Protein AF-A0A7Y0SG41-F1 (afdb_monomer)

Secondary structure (DSSP, 8-state):
--EEETTEEEEE-TTSEEEEEETTT--EEEEEE----SS-----PPPEEETTEEEEE-TTSEEEEEETTTTEEEEEEE--------

Organism: Vibrio parahaemolyticus (NCBI:txid670)

Nearest PDB structures (foldseek):
  5ayw-assembly1_B  TM=9.148E-01  e=3.024E-08  Escherichia coli K-12
  3q7o-assembly1_A  TM=9.049E-01  e=4.983E-08  Escherichia coli
  9cnz-assembly1_B  TM=9.555E-01  e=2.942E-07  Escherichia coli
  3q7n-assembly1_A  TM=9.135E-01  e=1.598E-07  Escherichia coli
  8orr-assembly1_AAA  TM=8.985E-01  e=1.512E-07  Klebsiella pneumoniae

Radius of gyration: 12.91 Å; Cα contacts (8 Å, |Δi|>4): 188; chains: 1; bounding box: 32×23×34 Å

Sequence (86 aa):
KPVADSGLIIINTSRGMLIALNESTGEQRWALSTEVPNLTLRGDSTPTAIGGGVFWGTANGRLAAAIVERGQLIWQQPVGTPKGAT

InterPro domains:
  IPR002372 Pyrrolo-quinoline quinone repeat domain [PF13360] (2-86)
  IPR011047 Quinoprotein alcohol dehydrogenase-like superfamily [SSF50998] (2-86)
  IPR015943 WD40/YVTN repeat-like-containing domain superfamily [G3DSA:2.130.10.10] (1-86)

pLDDT: mean 84.16, std 12.75, range [51.66, 95.5]

Foldseek 3Di:
DWDDDPQWIWAQDLQQKIWIARNPPRHTPDIDHDDDDPDFDSDRWYWDDDPQKIWTAGRQQKIWIAGNNRRHTPDIGHPDHDDDDD

Mean predicted aligned error: 5.94 Å

Structure (mmCIF, N/CA/C/O backbone):
data_AF-A0A7Y0SG41-F1
#
_entry.id   AF-A0A7Y0SG41-F1
#
loop_
_atom_site.group_PDB
_atom_site.id
_atom_site.type_symbol
_atom_site.label_atom_id
_atom_site.label_alt_id
_atom_site.label_comp_id
_atom_site.label_asym_id
_atom_site.label_entity_id
_atom_site.label_seq_id
_atom_site.pdbx_PDB_ins_code
_atom_site.Cartn_x
_atom_site.Cartn_y
_atom_site.Cartn_z
_atom_site.occupancy
_atom_site.B_iso_or_equiv
_atom_site.auth_seq_id
_atom_site.auth_comp_id
_atom_site.auth_asym_id
_atom_site.auth_atom_id
_atom_site.pdbx_PDB_model_num
ATOM 1 N N . LYS A 1 1 ? -1.958 10.555 -2.605 1.00 82.62 1 LYS A N 1
ATOM 2 C CA . LYS A 1 1 ? -3.272 10.668 -1.912 1.00 82.62 1 LYS A CA 1
ATOM 3 C C . LYS A 1 1 ? -3.454 9.442 -1.016 1.00 82.62 1 LYS A C 1
ATOM 5 O 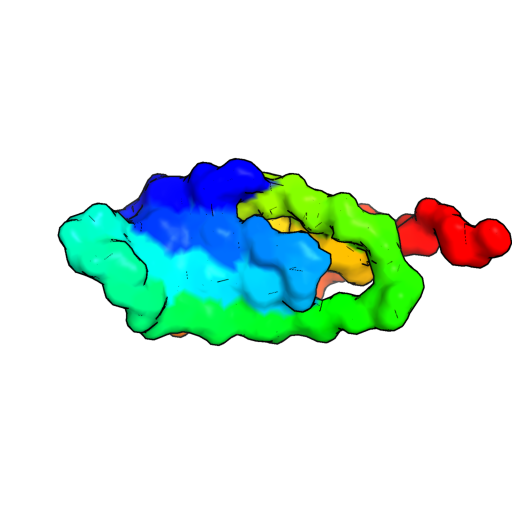O . LYS A 1 1 ? -2.933 8.408 -1.411 1.00 82.62 1 LYS A O 1
ATOM 10 N N . PRO A 1 2 ? -4.098 9.535 0.160 1.00 89.38 2 PRO A N 1
ATOM 11 C CA . PRO A 1 2 ? -4.384 8.360 0.984 1.00 89.38 2 PRO A CA 1
ATOM 12 C C . PRO A 1 2 ? -5.512 7.511 0.377 1.00 89.38 2 PRO A C 1
ATOM 14 O O . PRO A 1 2 ? -6.320 8.033 -0.393 1.00 89.38 2 PRO A O 1
ATOM 17 N N . VAL A 1 3 ? -5.569 6.230 0.740 1.00 91.94 3 VAL A N 1
ATOM 18 C CA . VAL A 1 3 ? -6.682 5.318 0.423 1.00 91.94 3 VAL A CA 1
ATOM 19 C C . VAL A 1 3 ? -7.214 4.704 1.714 1.00 91.94 3 VAL A C 1
ATOM 21 O O . VAL A 1 3 ? -6.425 4.383 2.597 1.00 91.94 3 VAL A O 1
ATOM 24 N N . AL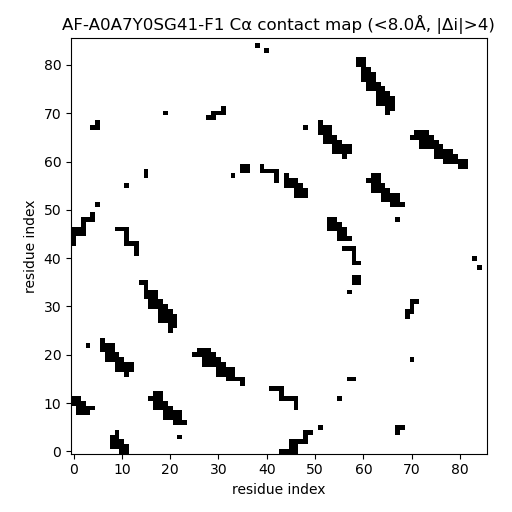A A 1 4 ? -8.534 4.582 1.841 1.00 92.12 4 ALA A N 1
ATOM 25 C CA . ALA A 1 4 ? -9.182 3.968 2.995 1.00 92.12 4 ALA A CA 1
ATOM 26 C C . ALA A 1 4 ? -9.788 2.622 2.584 1.00 92.12 4 ALA A C 1
ATOM 28 O O . ALA A 1 4 ? -10.516 2.567 1.593 1.00 92.12 4 ALA A O 1
ATOM 29 N N . ASP A 1 5 ? -9.460 1.555 3.312 1.00 90.19 5 ASP A N 1
ATOM 30 C CA . ASP A 1 5 ? -10.012 0.211 3.111 1.00 90.19 5 ASP A CA 1
ATOM 31 C C . ASP A 1 5 ? -9.883 -0.626 4.392 1.00 90.19 5 ASP A C 1
ATOM 33 O O . ASP A 1 5 ? -8.939 -0.443 5.159 1.00 90.19 5 ASP A O 1
ATOM 37 N N . SER A 1 6 ? -10.818 -1.547 4.635 1.00 86.50 6 SER A N 1
ATOM 38 C CA . SER A 1 6 ? -10.800 -2.473 5.786 1.00 86.50 6 SER A CA 1
ATOM 39 C C . SER A 1 6 ? -10.538 -1.819 7.161 1.00 86.50 6 SER A C 1
ATOM 41 O O . SER A 1 6 ? -9.875 -2.404 8.019 1.00 86.50 6 SER A O 1
ATOM 43 N N . GLY A 1 7 ? -11.034 -0.595 7.391 1.00 91.19 7 GLY A N 1
ATOM 44 C CA . GLY A 1 7 ? -10.808 0.154 8.638 1.00 91.19 7 GLY A CA 1
ATOM 45 C C . GLY A 1 7 ? -9.388 0.717 8.791 1.00 91.19 7 GLY A C 1
ATOM 46 O O . GLY A 1 7 ? -8.956 1.045 9.903 1.00 91.19 7 GLY A O 1
ATOM 47 N N . LEU A 1 8 ? -8.635 0.788 7.691 1.00 94.12 8 LEU A N 1
ATOM 48 C CA . LEU A 1 8 ? -7.274 1.301 7.622 1.00 94.12 8 LEU A CA 1
ATOM 49 C C . LEU A 1 8 ? -7.183 2.469 6.640 1.00 94.12 8 LEU A C 1
ATOM 51 O O . LEU A 1 8 ? -7.737 2.430 5.545 1.00 94.12 8 LEU A O 1
ATOM 55 N N . ILE A 1 9 ? -6.399 3.479 7.007 1.00 94.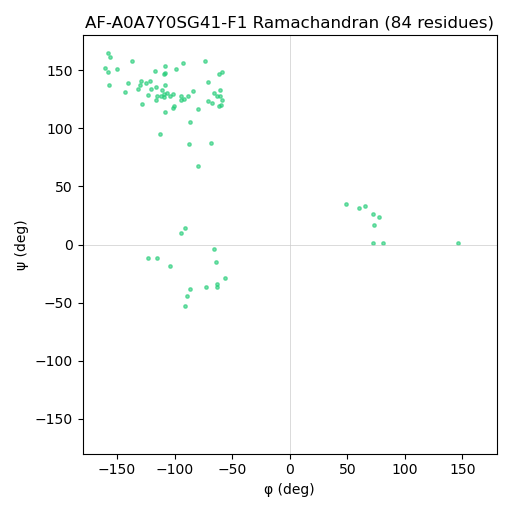25 9 ILE A N 1
ATOM 56 C CA . ILE A 1 9 ? -5.972 4.561 6.121 1.00 94.25 9 ILE A CA 1
ATOM 57 C C . ILE A 1 9 ? -4.540 4.279 5.688 1.00 94.25 9 ILE A C 1
ATOM 59 O O . ILE A 1 9 ? -3.622 4.252 6.507 1.00 94.25 9 ILE A O 1
ATOM 63 N N . ILE A 1 10 ? -4.340 4.096 4.389 1.00 93.88 10 ILE A N 1
ATOM 64 C CA . ILE A 1 10 ? -3.056 3.740 3.800 1.00 93.88 10 ILE A CA 1
ATOM 65 C C . ILE A 1 10 ? -2.464 4.944 3.079 1.00 93.88 10 ILE A C 1
ATOM 67 O O . ILE A 1 10 ? -3.113 5.610 2.266 1.00 93.88 10 ILE A O 1
ATOM 71 N N . ILE A 1 11 ? -1.201 5.217 3.376 1.00 91.81 11 ILE A N 1
ATOM 72 C CA . ILE A 1 11 ? -0.477 6.407 2.953 1.00 91.81 11 ILE A CA 1
ATOM 73 C C . ILE A 1 11 ? 0.829 5.965 2.304 1.00 91.81 11 ILE A C 1
ATOM 75 O O . ILE A 1 11 ? 1.664 5.330 2.942 1.00 91.81 11 ILE A O 1
ATOM 79 N N . ASN A 1 12 ? 1.021 6.335 1.038 1.00 89.56 12 ASN A N 1
ATOM 80 C CA . ASN A 1 12 ? 2.317 6.228 0.377 1.00 89.56 12 ASN A CA 1
ATOM 81 C C . ASN A 1 12 ? 3.085 7.543 0.555 1.00 89.56 12 ASN A C 1
ATOM 83 O O . ASN A 1 12 ? 2.570 8.614 0.225 1.00 89.56 12 ASN A O 1
ATOM 87 N N . THR A 1 13 ? 4.297 7.463 1.093 1.00 85.00 13 THR A N 1
ATOM 88 C CA . THR A 1 13 ? 5.167 8.617 1.335 1.00 85.00 13 THR A CA 1
ATOM 89 C C . THR A 1 13 ? 6.212 8.758 0.230 1.00 85.00 13 THR A C 1
ATOM 91 O O . THR A 1 13 ? 6.712 7.774 -0.314 1.00 85.00 13 THR A O 1
ATOM 94 N N . SER A 1 14 ? 6.654 9.989 -0.028 1.00 77.88 14 SER A N 1
ATOM 95 C CA . SER A 1 14 ? 7.704 10.284 -1.019 1.00 77.88 14 SER A CA 1
ATOM 96 C C . SER A 1 14 ? 9.091 9.719 -0.669 1.00 77.88 14 SER A C 1
ATOM 98 O O . SER A 1 14 ? 10.028 9.844 -1.457 1.00 77.88 14 SER A O 1
ATOM 100 N N . ARG A 1 15 ? 9.243 9.100 0.511 1.00 75.06 15 ARG A N 1
ATOM 101 C CA . ARG A 1 15 ? 10.439 8.353 0.936 1.00 75.06 15 ARG A CA 1
ATOM 102 C C . ARG A 1 15 ? 10.331 6.847 0.662 1.00 75.06 15 ARG A C 1
ATOM 104 O O . ARG A 1 15 ? 11.172 6.098 1.140 1.00 75.06 15 ARG A O 1
ATOM 111 N N . GLY A 1 16 ? 9.311 6.408 -0.081 1.00 79.44 16 GLY A N 1
ATOM 112 C CA . GLY A 1 16 ? 9.093 4.996 -0.410 1.00 79.44 16 GLY A CA 1
ATOM 113 C C . GLY A 1 16 ? 8.622 4.161 0.772 1.00 79.44 16 GLY A C 1
ATOM 114 O O . GLY A 1 16 ? 8.867 2.958 0.807 1.00 79.44 16 GLY A O 1
ATOM 115 N N . MET A 1 17 ? 7.960 4.792 1.741 1.00 87.50 17 MET A N 1
ATOM 116 C CA . MET A 1 17 ? 7.316 4.094 2.847 1.00 87.50 17 MET A CA 1
ATOM 117 C C . MET A 1 17 ? 5.808 4.059 2.619 1.00 87.50 17 MET A C 1
ATOM 119 O O . MET A 1 17 ? 5.202 5.114 2.416 1.00 87.50 17 MET A O 1
ATOM 123 N N . LEU A 1 18 ? 5.223 2.867 2.685 1.00 91.06 18 LEU A N 1
ATOM 124 C CA . LEU A 1 18 ? 3.783 2.652 2.700 1.00 91.06 18 LEU A CA 1
ATOM 125 C C . LEU A 1 18 ? 3.350 2.386 4.143 1.00 91.06 18 LEU A C 1
ATOM 127 O O . LEU A 1 18 ? 3.813 1.434 4.764 1.00 91.06 18 LEU A O 1
ATOM 131 N N . ILE A 1 19 ? 2.489 3.236 4.684 1.00 93.75 19 ILE A N 1
ATOM 132 C CA . ILE A 1 19 ? 2.065 3.203 6.086 1.00 93.75 19 ILE A CA 1
ATOM 133 C C . ILE A 1 19 ? 0.571 2.917 6.123 1.00 93.75 19 ILE A C 1
ATOM 135 O O . ILE A 1 19 ? -0.171 3.547 5.373 1.00 93.75 19 ILE A O 1
ATOM 139 N N . ALA A 1 20 ? 0.128 2.029 7.009 1.00 94.69 20 ALA A N 1
ATOM 140 C CA . ALA A 1 20 ? -1.284 1.886 7.340 1.00 94.69 20 ALA A CA 1
ATOM 141 C C . ALA A 1 20 ? -1.556 2.337 8.769 1.00 94.69 20 ALA A C 1
ATOM 143 O O . ALA A 1 20 ? -0.921 1.879 9.724 1.00 94.69 20 ALA A O 1
ATOM 144 N N . LEU A 1 21 ? -2.535 3.218 8.896 1.00 95.31 21 LEU A N 1
ATOM 145 C CA . LEU A 1 21 ? -3.045 3.737 10.152 1.00 95.31 21 LEU A CA 1
ATOM 146 C C . LEU A 1 21 ? -4.434 3.158 10.400 1.00 95.31 21 LEU A C 1
ATOM 148 O O . LEU A 1 21 ? -5.184 2.922 9.458 1.00 95.31 21 LEU A O 1
ATOM 152 N N . ASN A 1 22 ? -4.795 2.943 11.656 1.00 94.94 22 ASN A N 1
ATOM 153 C CA . ASN A 1 22 ? -6.168 2.643 12.029 1.00 94.94 22 ASN A CA 1
ATOM 154 C C . ASN A 1 22 ? -7.055 3.862 11.733 1.00 94.94 22 ASN A C 1
ATOM 156 O O . ASN A 1 22 ? -6.725 4.974 12.138 1.00 94.94 22 ASN A O 1
ATOM 160 N N . GLU A 1 23 ? -8.179 3.657 11.051 1.00 93.56 23 GLU A N 1
ATOM 161 C CA . GLU A 1 23 ? -9.101 4.736 10.679 1.00 93.56 23 GLU A CA 1
ATOM 162 C C . GLU A 1 23 ? -9.724 5.439 11.897 1.00 93.56 23 GLU A C 1
ATOM 164 O O . GLU A 1 23 ? -9.943 6.646 11.868 1.00 93.56 23 GLU A O 1
ATOM 169 N N . SER A 1 24 ? -9.973 4.705 12.985 1.00 94.06 24 SER A N 1
ATOM 170 C CA . SER A 1 24 ? -10.616 5.232 14.196 1.00 94.06 24 SER A CA 1
ATOM 171 C C . SER A 1 24 ? -9.636 5.875 15.177 1.00 94.06 24 SER A C 1
ATOM 173 O O . SER A 1 24 ? -9.978 6.872 15.808 1.00 94.06 24 SER A O 1
ATOM 175 N N . THR A 1 25 ? -8.437 5.306 15.345 1.00 94.81 25 THR A N 1
ATOM 176 C CA . THR A 1 25 ? -7.468 5.774 16.360 1.00 94.81 25 THR A CA 1
ATOM 177 C C . THR A 1 25 ? -6.309 6.577 15.779 1.00 94.81 25 THR A C 1
ATOM 179 O O . THR A 1 25 ? -5.625 7.281 16.516 1.00 94.81 25 THR A O 1
ATOM 182 N N . GLY A 1 26 ? -6.055 6.474 14.472 1.00 93.31 26 GLY A N 1
ATOM 183 C CA . GLY A 1 26 ? -4.875 7.051 13.824 1.00 93.31 26 GLY A CA 1
ATOM 184 C C . GLY A 1 26 ? -3.566 6.318 14.138 1.00 93.31 26 GLY A C 1
ATOM 185 O O . GLY A 1 26 ? -2.511 6.718 13.651 1.00 93.31 26 GLY A O 1
ATOM 186 N N . GLU A 1 27 ? -3.605 5.242 14.926 1.00 95.50 27 GLU A N 1
ATOM 187 C CA . GLU A 1 27 ? -2.410 4.490 15.304 1.00 95.50 27 GLU A CA 1
ATOM 188 C C . GLU A 1 27 ? -1.846 3.699 14.126 1.00 95.50 27 GLU A C 1
ATOM 190 O O . GLU A 1 27 ? -2.583 3.073 13.360 1.00 95.50 27 GLU A O 1
ATOM 195 N N . GLN A 1 28 ? -0.519 3.667 14.011 1.00 95.00 28 GLN A N 1
ATOM 196 C CA . GLN A 1 28 ? 0.151 2.873 12.990 1.00 95.00 28 GLN A CA 1
ATOM 197 C C . GLN A 1 28 ? -0.041 1.378 13.249 1.00 95.00 28 GLN A C 1
ATOM 199 O O . GLN A 1 28 ? 0.376 0.849 14.278 1.00 95.00 28 GLN A O 1
ATOM 204 N N . ARG A 1 29 ? -0.623 0.682 12.272 1.00 94.56 29 ARG A N 1
ATOM 205 C CA . ARG A 1 29 ? -0.816 -0.773 12.293 1.00 94.56 29 ARG A CA 1
ATOM 206 C C . ARG A 1 29 ? 0.377 -1.498 11.699 1.00 94.56 29 ARG A C 1
ATOM 208 O O . ARG A 1 29 ? 0.851 -2.472 12.272 1.00 94.56 29 ARG A O 1
ATOM 215 N N . TRP A 1 30 ? 0.871 -1.006 10.569 1.00 94.75 30 TRP A N 1
ATOM 216 C CA . TRP A 1 30 ? 2.058 -1.535 9.911 1.00 94.75 30 TRP A CA 1
ATOM 217 C C . TRP A 1 30 ? 2.703 -0.475 9.018 1.00 94.75 30 TRP A C 1
ATOM 219 O O . TRP A 1 30 ? 2.080 0.524 8.647 1.00 94.75 30 TRP A O 1
ATOM 229 N N . ALA A 1 31 ? 3.968 -0.706 8.676 1.00 93.31 31 ALA A N 1
ATOM 230 C CA . ALA A 1 31 ? 4.707 0.092 7.713 1.00 93.31 31 ALA A CA 1
ATOM 231 C C . ALA A 1 31 ? 5.577 -0.822 6.843 1.00 93.31 31 ALA A C 1
ATOM 233 O O . ALA A 1 31 ? 6.202 -1.760 7.335 1.00 93.31 31 ALA A O 1
ATOM 234 N N . LEU A 1 32 ? 5.622 -0.521 5.551 1.00 89.88 32 LEU A N 1
ATOM 235 C CA . LEU A 1 32 ? 6.447 -1.184 4.556 1.00 89.88 32 LEU A CA 1
ATOM 236 C C . LEU A 1 32 ? 7.455 -0.188 4.004 1.00 89.88 32 LEU A C 1
ATOM 238 O O . LEU A 1 32 ? 7.082 0.865 3.489 1.00 89.88 32 LEU A O 1
ATOM 242 N N . SER A 1 33 ? 8.734 -0.539 4.097 1.00 85.81 33 SER A N 1
ATOM 243 C CA . SER A 1 33 ? 9.806 0.206 3.446 1.00 85.81 33 SER A CA 1
ATOM 244 C C . SER A 1 33 ? 10.106 -0.425 2.094 1.00 85.81 33 SER A C 1
ATOM 246 O O . SER A 1 33 ? 10.339 -1.631 2.003 1.00 85.81 33 SER A O 1
ATOM 248 N N . THR A 1 34 ? 10.112 0.392 1.049 1.00 77.06 34 THR A N 1
ATOM 249 C CA . THR A 1 34 ? 10.602 0.015 -0.277 1.00 77.06 34 THR A CA 1
ATOM 250 C C . THR A 1 34 ? 11.914 0.738 -0.536 1.00 77.06 34 THR A C 1
ATOM 252 O O . THR A 1 34 ? 12.044 1.919 -0.227 1.00 77.06 34 THR A O 1
ATOM 255 N N . GLU A 1 35 ? 12.897 0.039 -1.105 1.00 68.31 35 GLU A N 1
ATOM 256 C CA . GLU A 1 35 ? 14.185 0.645 -1.445 1.00 68.31 35 GLU A CA 1
ATOM 257 C C . GLU A 1 35 ? 13.996 1.802 -2.437 1.00 68.31 35 GLU A C 1
ATOM 259 O O . GLU A 1 35 ? 13.492 1.618 -3.551 1.00 68.31 35 GLU A O 1
ATOM 264 N N . VAL A 1 36 ? 14.421 2.999 -2.026 1.00 64.75 36 VAL A N 1
ATOM 265 C CA . VAL A 1 36 ? 14.426 4.207 -2.855 1.00 64.75 36 VAL 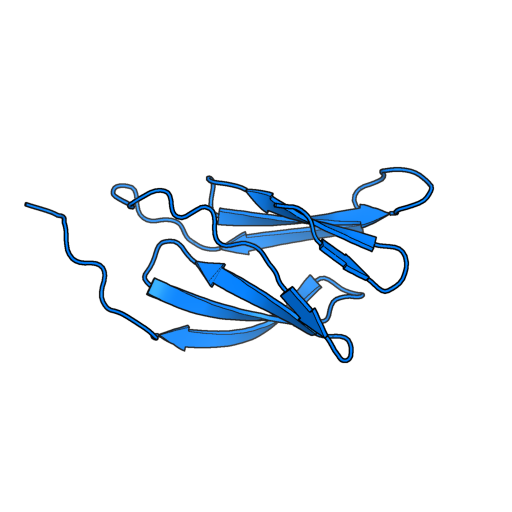A CA 1
ATOM 266 C C . VAL A 1 36 ? 15.873 4.554 -3.212 1.00 64.75 36 VAL A C 1
ATOM 268 O O . VAL A 1 36 ? 16.645 4.905 -2.321 1.00 64.75 36 VAL A O 1
ATOM 271 N N . PRO A 1 37 ? 16.267 4.475 -4.495 1.00 62.88 37 PRO A N 1
ATOM 272 C CA . PRO A 1 37 ? 17.576 4.945 -4.943 1.00 62.88 37 PRO A CA 1
ATOM 273 C C . PRO A 1 37 ? 17.808 6.441 -4.653 1.00 62.88 37 PRO A C 1
ATOM 275 O O . PRO A 1 37 ? 16.877 7.246 -4.730 1.00 62.88 37 PRO A O 1
ATOM 278 N N . ASN A 1 38 ? 19.069 6.825 -4.404 1.00 59.44 38 ASN A N 1
ATOM 279 C CA . ASN A 1 38 ? 19.477 8.209 -4.090 1.00 59.44 38 ASN A CA 1
ATOM 280 C C . ASN A 1 38 ? 19.065 9.244 -5.154 1.00 59.44 38 ASN A C 1
ATOM 282 O O . ASN A 1 38 ? 18.835 10.405 -4.822 1.00 59.44 38 ASN A O 1
ATOM 286 N N . LEU A 1 39 ? 18.960 8.827 -6.420 1.00 55.09 39 LEU A N 1
ATOM 287 C CA . LEU A 1 39 ? 18.428 9.623 -7.524 1.00 55.09 39 LEU A CA 1
ATOM 288 C C . LEU A 1 39 ? 17.115 8.987 -7.994 1.00 55.09 39 LEU A C 1
ATOM 290 O O . LEU A 1 39 ? 17.113 8.052 -8.791 1.00 55.09 39 LEU A O 1
ATOM 294 N N . THR A 1 40 ? 15.987 9.475 -7.489 1.00 55.47 40 THR A N 1
ATOM 295 C CA . THR A 1 40 ? 14.663 9.075 -7.976 1.00 55.47 40 THR A CA 1
ATOM 296 C C . THR A 1 40 ? 13.823 10.295 -8.301 1.00 55.47 40 THR A C 1
ATOM 298 O O . THR A 1 40 ? 13.820 11.286 -7.567 1.00 55.47 40 THR A O 1
ATOM 301 N N . LEU A 1 41 ? 13.064 10.207 -9.397 1.00 55.97 41 LEU A N 1
ATOM 302 C CA . LEU A 1 41 ? 11.896 11.059 -9.561 1.00 55.97 41 LEU A CA 1
ATOM 303 C C . LEU A 1 41 ? 10.940 10.712 -8.416 1.00 55.97 41 LEU A C 1
ATOM 305 O O . LEU A 1 41 ? 10.516 9.562 -8.287 1.00 55.97 41 LEU A O 1
ATOM 309 N N . ARG A 1 42 ? 10.635 11.695 -7.563 1.00 62.22 42 ARG A N 1
ATOM 310 C CA . ARG A 1 42 ? 9.670 11.540 -6.469 1.00 62.22 42 ARG A CA 1
ATOM 311 C C . ARG A 1 42 ? 8.278 11.376 -7.074 1.00 62.22 42 ARG A C 1
ATOM 313 O O . ARG A 1 42 ? 7.581 12.349 -7.336 1.00 62.22 42 ARG A O 1
ATOM 320 N N . GLY A 1 43 ? 7.926 10.133 -7.377 1.00 58.72 43 GLY A N 1
ATOM 321 C CA . GLY A 1 43 ? 6.600 9.756 -7.832 1.00 58.72 43 GLY A CA 1
ATOM 322 C C . GLY A 1 43 ? 5.706 9.485 -6.633 1.00 58.72 43 GLY A C 1
ATOM 323 O O . GLY A 1 43 ? 5.815 8.430 -6.011 1.00 58.72 43 GLY A O 1
ATOM 324 N N . ASP A 1 44 ? 4.793 10.407 -6.340 1.00 65.12 44 ASP A N 1
ATOM 325 C CA . ASP A 1 44 ? 3.744 10.214 -5.337 1.00 65.12 44 ASP A CA 1
ATOM 326 C C . ASP A 1 44 ? 2.606 9.382 -5.950 1.00 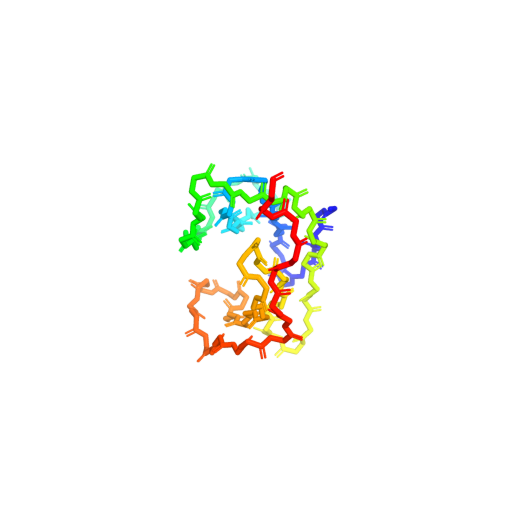65.12 44 ASP A C 1
ATOM 328 O O . ASP A 1 44 ? 1.504 9.876 -6.217 1.00 65.12 44 ASP A O 1
ATOM 332 N N . SER A 1 45 ? 2.882 8.106 -6.245 1.00 75.38 45 SER A N 1
ATOM 333 C CA . SER A 1 45 ? 1.846 7.203 -6.745 1.00 75.38 45 SER A CA 1
ATOM 334 C C . SER A 1 45 ? 0.739 7.088 -5.695 1.00 75.38 45 SER A C 1
ATOM 336 O O . SER A 1 45 ? 0.995 6.949 -4.494 1.00 75.38 45 SER A O 1
ATOM 338 N N . THR A 1 46 ? -0.513 7.208 -6.138 1.00 85.44 46 THR A N 1
ATOM 339 C CA . THR A 1 46 ? -1.653 7.035 -5.237 1.0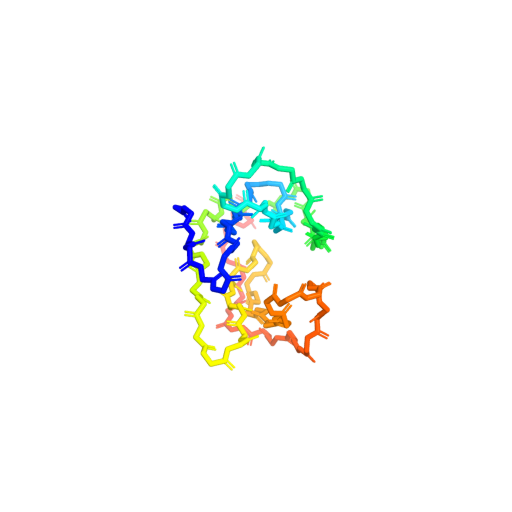0 85.44 46 THR A CA 1
ATOM 340 C C . THR A 1 46 ? -1.881 5.535 -5.046 1.00 85.44 46 THR A C 1
ATOM 342 O O . THR A 1 46 ? -2.153 4.858 -6.040 1.00 85.44 46 THR A O 1
ATOM 345 N N . PRO A 1 47 ? -1.740 4.997 -3.818 1.00 89.69 47 PRO A N 1
ATOM 346 C CA . PRO A 1 47 ? -2.041 3.600 -3.550 1.00 89.69 47 PRO A CA 1
ATOM 347 C C . PRO A 1 47 ? -3.517 3.315 -3.841 1.00 89.69 47 PRO A C 1
ATOM 349 O O . PRO A 1 47 ? -4.377 4.173 -3.649 1.00 89.69 47 PRO A O 1
ATOM 352 N N . THR A 1 48 ? -3.804 2.105 -4.306 1.00 93.19 48 THR A N 1
ATOM 353 C CA . THR A 1 48 ? -5.162 1.606 -4.551 1.00 93.19 48 THR A CA 1
ATOM 354 C C . THR A 1 48 ? -5.358 0.328 -3.754 1.00 93.19 48 THR A C 1
ATOM 356 O O . THR A 1 48 ? -4.529 -0.572 -3.845 1.00 93.19 48 THR A O 1
ATOM 359 N N . ALA A 1 49 ? -6.436 0.245 -2.980 1.00 92.62 49 ALA A N 1
ATOM 360 C CA . ALA A 1 49 ? -6.795 -0.944 -2.217 1.00 92.62 49 ALA A CA 1
ATOM 361 C C . ALA A 1 49 ? -8.032 -1.605 -2.841 1.00 92.62 49 ALA A C 1
ATOM 363 O O . ALA A 1 49 ? -9.002 -0.920 -3.164 1.00 92.62 49 ALA A O 1
ATOM 364 N N . ILE A 1 50 ? -7.962 -2.914 -3.089 1.00 90.81 50 ILE A N 1
ATOM 365 C CA . ILE A 1 50 ? -9.060 -3.710 -3.645 1.00 90.81 50 ILE A CA 1
ATOM 366 C C . ILE A 1 50 ? -8.883 -5.189 -3.286 1.00 90.81 50 ILE A C 1
ATOM 368 O O . ILE A 1 50 ? -7.784 -5.738 -3.379 1.00 90.81 50 ILE A O 1
ATOM 372 N N . GLY A 1 51 ? -9.974 -5.851 -2.889 1.00 87.19 51 GLY A N 1
ATOM 373 C CA . GLY A 1 51 ? -9.993 -7.302 -2.665 1.00 87.19 51 GLY A CA 1
ATOM 374 C C . GLY A 1 51 ? -9.011 -7.792 -1.592 1.00 87.19 51 GLY A C 1
ATOM 375 O O . GLY A 1 51 ? -8.464 -8.882 -1.729 1.00 87.19 51 GLY A O 1
ATOM 376 N N . GLY A 1 52 ? -8.737 -6.981 -0.563 1.00 90.19 52 GLY A N 1
ATOM 377 C CA . GLY A 1 52 ? -7.785 -7.306 0.509 1.00 90.19 52 GLY A CA 1
ATOM 378 C C . GLY A 1 52 ? -6.309 -7.060 0.162 1.00 90.19 52 GLY A C 1
ATOM 379 O O . GLY A 1 52 ? -5.432 -7.304 0.996 1.00 90.19 52 GLY A O 1
ATOM 380 N N . GLY A 1 53 ? -6.018 -6.561 -1.043 1.00 93.31 53 GLY A N 1
ATOM 381 C CA . GLY A 1 53 ? -4.684 -6.152 -1.474 1.00 93.31 53 GLY A CA 1
ATOM 382 C C . GLY A 1 53 ? -4.554 -4.635 -1.603 1.00 93.31 53 GLY A C 1
ATOM 383 O O . GLY A 1 53 ? -5.495 -3.959 -2.009 1.00 93.31 53 GLY A O 1
ATOM 384 N N . VAL A 1 54 ? -3.367 -4.104 -1.312 1.00 94.25 54 VAL A N 1
ATOM 385 C CA . VAL A 1 54 ? -2.965 -2.733 -1.642 1.00 94.25 54 VAL A CA 1
ATOM 386 C C . VAL A 1 54 ? -1.897 -2.745 -2.724 1.00 94.25 54 VAL A C 1
ATOM 388 O O . VAL A 1 54 ? -0.918 -3.483 -2.636 1.00 94.25 54 VAL A O 1
ATOM 391 N N . PHE A 1 55 ? -2.081 -1.899 -3.729 1.00 93.44 55 PHE A N 1
ATOM 392 C CA . PHE A 1 55 ? -1.233 -1.771 -4.904 1.00 93.44 55 PHE A CA 1
ATOM 393 C C . PHE A 1 55 ? -0.680 -0.352 -4.986 1.00 93.44 55 PHE A C 1
ATOM 395 O O . PHE A 1 55 ? -1.427 0.617 -4.839 1.00 93.44 55 PHE A O 1
ATOM 402 N N . TRP A 1 56 ? 0.619 -0.208 -5.236 1.00 91.69 56 TRP A N 1
ATOM 403 C CA . TRP A 1 56 ? 1.244 1.104 -5.410 1.00 91.69 56 TRP A CA 1
ATOM 404 C C . TRP A 1 56 ? 2.445 1.040 -6.351 1.00 91.69 56 TRP A C 1
ATOM 406 O O . TRP A 1 56 ? 3.125 0.019 -6.468 1.00 91.69 56 TRP A O 1
ATOM 416 N N . GLY A 1 57 ? 2.699 2.155 -7.034 1.00 88.38 57 GLY A N 1
ATOM 417 C CA . GLY A 1 57 ? 3.903 2.338 -7.837 1.00 88.38 57 GLY A CA 1
ATOM 418 C C . GLY A 1 57 ? 5.062 2.811 -6.965 1.00 88.38 57 GLY A C 1
ATOM 419 O O . GLY A 1 57 ? 4.917 3.760 -6.191 1.00 88.38 57 GLY A O 1
ATOM 420 N N . THR A 1 58 ? 6.216 2.180 -7.095 1.00 83.69 58 THR A N 1
ATOM 421 C CA . THR A 1 58 ? 7.446 2.563 -6.402 1.00 83.69 58 THR A CA 1
ATOM 422 C C . THR A 1 58 ? 8.278 3.509 -7.269 1.00 83.69 58 THR A C 1
ATOM 424 O O . THR A 1 58 ? 8.216 3.493 -8.501 1.00 83.69 58 THR A O 1
ATOM 427 N N . ALA A 1 59 ? 9.131 4.312 -6.631 1.00 78.38 59 ALA A N 1
ATOM 428 C CA . ALA A 1 59 ? 9.983 5.284 -7.322 1.00 78.38 59 ALA A CA 1
ATOM 429 C C . ALA A 1 59 ? 11.022 4.650 -8.278 1.00 78.38 59 ALA A C 1
ATOM 431 O O . ALA A 1 59 ? 11.586 5.333 -9.128 1.00 78.38 59 ALA 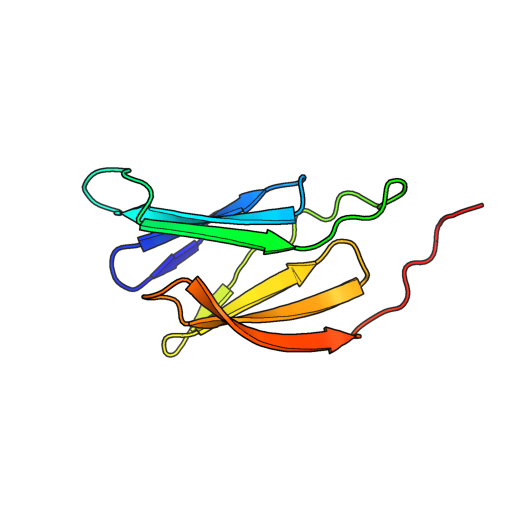A O 1
ATOM 432 N N . ASN A 1 60 ? 11.265 3.339 -8.167 1.00 76.81 60 ASN A N 1
ATOM 433 C CA . ASN A 1 60 ? 12.172 2.579 -9.034 1.00 76.81 60 ASN A CA 1
ATOM 434 C C . ASN A 1 60 ? 11.481 1.955 -10.269 1.00 76.81 60 ASN A C 1
ATOM 436 O O . ASN A 1 60 ? 12.066 1.091 -10.918 1.00 76.81 60 ASN A O 1
ATOM 440 N N . GLY A 1 61 ? 10.254 2.377 -10.601 1.00 82.25 61 GLY A N 1
ATOM 441 C CA . GLY A 1 61 ? 9.536 1.908 -11.794 1.00 82.25 61 GLY A CA 1
ATOM 442 C C . GLY A 1 61 ? 8.912 0.517 -11.643 1.00 82.25 61 GLY A C 1
ATOM 443 O O . GLY A 1 61 ? 8.679 -0.183 -12.633 1.00 82.25 61 GLY A O 1
ATOM 444 N N . ARG A 1 62 ? 8.645 0.092 -10.405 1.00 86.62 62 ARG A N 1
ATOM 445 C CA . ARG A 1 62 ? 7.977 -1.177 -10.108 1.00 86.62 62 ARG A CA 1
ATOM 446 C C . ARG A 1 62 ? 6.552 -0.937 -9.611 1.00 86.62 62 ARG A C 1
ATOM 448 O O . ARG A 1 62 ? 6.228 0.109 -9.057 1.00 86.62 62 ARG A O 1
ATOM 455 N N . LEU A 1 63 ? 5.700 -1.925 -9.831 1.00 90.06 63 LEU A N 1
ATOM 456 C CA . LEU A 1 63 ? 4.392 -2.048 -9.208 1.00 90.06 63 LEU A CA 1
ATOM 457 C C . LEU A 1 63 ? 4.522 -3.082 -8.091 1.00 90.06 63 LEU A C 1
ATOM 459 O O . LEU A 1 63 ? 5.060 -4.167 -8.318 1.00 90.06 63 LEU A O 1
ATOM 463 N N . ALA A 1 64 ? 4.070 -2.736 -6.894 1.00 91.88 64 ALA A N 1
ATOM 464 C CA . ALA A 1 64 ? 4.086 -3.614 -5.734 1.00 91.88 64 ALA A CA 1
ATOM 465 C C . ALA A 1 64 ? 2.658 -3.895 -5.263 1.00 91.88 64 ALA A C 1
ATOM 467 O O . ALA A 1 64 ? 1.773 -3.048 -5.414 1.00 91.88 64 ALA A O 1
ATOM 468 N N . ALA A 1 65 ? 2.459 -5.081 -4.692 1.00 93.81 65 ALA A N 1
ATOM 469 C CA . ALA A 1 65 ? 1.214 -5.493 -4.064 1.00 93.81 65 ALA A CA 1
ATOM 470 C C . ALA A 1 65 ? 1.485 -6.059 -2.669 1.00 93.81 65 ALA A C 1
ATOM 472 O O . ALA A 1 65 ? 2.410 -6.854 -2.494 1.00 93.81 65 ALA A O 1
ATOM 473 N N . ALA A 1 66 ? 0.667 -5.692 -1.687 1.00 94.12 66 ALA A N 1
ATOM 474 C CA . ALA A 1 66 ? 0.751 -6.190 -0.317 1.00 94.12 66 ALA A CA 1
ATOM 475 C C . ALA A 1 66 ? -0.634 -6.526 0.249 1.00 94.12 66 ALA A C 1
ATOM 477 O O . ALA A 1 66 ? -1.642 -6.001 -0.213 1.00 94.12 66 ALA A O 1
ATOM 478 N N . ILE A 1 67 ? -0.688 -7.389 1.262 1.00 94.19 67 ILE A N 1
ATOM 479 C CA . ILE A 1 67 ? -1.911 -7.701 2.009 1.00 94.19 67 ILE A CA 1
ATOM 480 C C . ILE A 1 67 ? -2.276 -6.493 2.871 1.00 94.19 67 ILE A C 1
ATOM 482 O O . ILE A 1 67 ? -1.476 -6.079 3.712 1.00 94.19 67 ILE A O 1
ATOM 486 N N . VAL A 1 68 ? -3.489 -5.965 2.701 1.00 92.81 68 VAL A N 1
ATOM 487 C CA . VAL A 1 68 ? -3.932 -4.718 3.342 1.00 92.81 68 VAL A CA 1
ATOM 488 C C . VAL A 1 68 ? -3.963 -4.818 4.872 1.00 92.81 68 VAL A C 1
ATOM 490 O O . VAL A 1 68 ? -3.575 -3.887 5.568 1.00 92.81 68 VAL A O 1
ATOM 493 N N . GLU A 1 69 ? -4.348 -5.976 5.410 1.00 91.31 69 GLU A N 1
ATOM 494 C CA . GLU A 1 69 ? -4.520 -6.175 6.854 1.00 91.31 69 GLU A CA 1
ATOM 495 C C . GLU A 1 69 ? -3.195 -6.236 7.621 1.00 91.31 69 GLU A C 1
ATOM 497 O O . GLU A 1 69 ? -3.106 -5.776 8.757 1.00 91.31 69 GLU A O 1
ATOM 502 N N . ARG A 1 70 ? -2.166 -6.834 7.011 1.00 90.81 70 ARG A N 1
ATOM 503 C CA . ARG A 1 70 ? -0.900 -7.172 7.686 1.00 90.81 70 ARG A CA 1
ATOM 504 C C . ARG A 1 70 ? 0.303 -6.407 7.146 1.00 90.81 70 ARG A C 1
ATOM 506 O O . ARG A 1 70 ? 1.369 -6.479 7.747 1.00 90.81 70 ARG A O 1
ATOM 513 N N . GLY A 1 71 ? 0.161 -5.728 6.008 1.00 90.88 71 GLY A N 1
ATOM 514 C CA . GLY A 1 71 ? 1.276 -5.066 5.340 1.00 90.88 71 GLY A CA 1
ATOM 515 C C . GLY A 1 71 ? 2.322 -6.054 4.839 1.00 90.88 71 GLY A C 1
ATOM 516 O O . GLY A 1 71 ? 3.507 -5.754 4.870 1.00 90.88 71 GLY A O 1
ATOM 517 N N . GLN A 1 72 ? 1.922 -7.257 4.422 1.00 92.88 72 GLN A N 1
ATOM 518 C CA . GLN A 1 72 ? 2.859 -8.257 3.911 1.00 92.88 72 GLN A CA 1
ATOM 519 C C . GLN A 1 72 ? 2.945 -8.165 2.389 1.00 92.88 72 GLN A C 1
ATOM 521 O O . GLN A 1 72 ? 1.926 -8.289 1.713 1.00 92.88 72 GLN A O 1
ATOM 526 N N . LEU A 1 73 ? 4.152 -7.981 1.847 1.00 92.50 73 LEU A N 1
ATOM 527 C CA . LEU A 1 73 ? 4.379 -7.957 0.401 1.00 92.50 73 LEU A CA 1
ATOM 528 C C . LEU A 1 73 ? 3.972 -9.300 -0.230 1.00 92.50 73 LEU A C 1
ATOM 530 O O . LEU A 1 73 ? 4.423 -10.357 0.207 1.00 92.50 73 LEU A O 1
ATOM 534 N N . ILE A 1 74 ? 3.132 -9.243 -1.263 1.00 93.50 74 ILE A N 1
ATOM 535 C CA . ILE A 1 74 ? 2.703 -10.398 -2.060 1.00 93.50 74 ILE A CA 1
ATOM 536 C C . ILE A 1 74 ? 3.654 -10.565 -3.247 1.00 93.50 74 ILE A C 1
ATOM 538 O O . ILE A 1 74 ? 4.202 -11.642 -3.462 1.00 93.50 74 ILE A O 1
ATOM 542 N N . TRP A 1 75 ? 3.859 -9.495 -4.019 1.00 93.00 75 TRP A N 1
ATOM 543 C CA . TRP A 1 75 ? 4.752 -9.485 -5.176 1.00 93.00 75 TRP A CA 1
ATOM 544 C C . TRP A 1 75 ? 5.200 -8.068 -5.528 1.00 93.00 75 TRP A C 1
ATOM 546 O O . TRP A 1 75 ? 4.616 -7.070 -5.098 1.00 93.00 75 TRP A O 1
ATOM 556 N N . GLN A 1 76 ? 6.245 -7.993 -6.351 1.00 91.38 76 GLN A N 1
ATOM 557 C CA . GLN A 1 76 ? 6.723 -6.754 -6.948 1.00 91.38 76 GLN A CA 1
ATOM 558 C C . GLN A 1 76 ? 7.206 -7.025 -8.375 1.00 91.38 76 GLN A C 1
ATOM 560 O O . GLN A 1 76 ? 7.990 -7.946 -8.590 1.00 91.38 76 GLN A O 1
ATOM 565 N N . GLN A 1 77 ? 6.768 -6.206 -9.331 1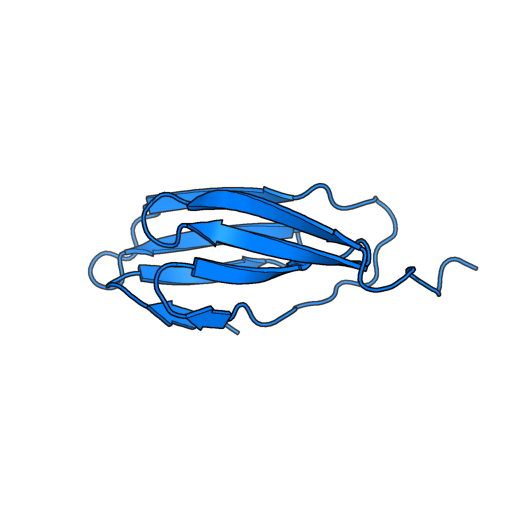.00 91.50 77 GLN A N 1
ATOM 566 C CA . GLN A 1 77 ? 7.037 -6.400 -10.755 1.00 91.50 77 GLN A CA 1
ATOM 567 C C . GLN A 1 77 ? 7.535 -5.102 -11.408 1.00 91.50 77 GLN A C 1
ATOM 569 O O . GLN A 1 77 ? 6.935 -4.048 -11.193 1.00 91.50 77 GLN A O 1
ATOM 574 N N . PRO A 1 78 ? 8.604 -5.132 -12.222 1.00 89.31 78 PRO A N 1
ATOM 575 C CA . PRO A 1 78 ? 8.988 -3.994 -13.056 1.00 89.31 78 PRO A CA 1
ATOM 576 C C . PRO A 1 78 ? 7.895 -3.672 -14.080 1.00 89.31 78 PRO A C 1
ATOM 578 O O . PRO A 1 78 ? 7.469 -4.551 -14.824 1.00 89.31 78 PRO A O 1
ATOM 581 N N . VAL A 1 79 ? 7.458 -2.413 -14.131 1.00 88.31 79 VAL A N 1
ATOM 582 C CA . VAL A 1 79 ? 6.450 -1.928 -15.097 1.00 88.31 79 VAL A CA 1
ATOM 583 C C . VAL A 1 79 ? 6.958 -0.763 -15.946 1.00 88.31 79 VAL A C 1
ATOM 585 O O . VAL A 1 79 ? 6.348 -0.420 -16.954 1.00 88.31 79 VAL A O 1
ATOM 588 N N . GLY A 1 80 ? 8.101 -0.180 -15.587 1.00 79.06 80 GLY A N 1
ATOM 589 C CA . GLY A 1 80 ? 8.784 0.818 -16.396 1.00 79.06 80 GLY A CA 1
ATOM 590 C C . GLY A 1 80 ? 10.245 0.955 -15.994 1.00 79.06 80 GLY A C 1
ATOM 591 O O . GLY A 1 80 ? 10.618 0.712 -14.848 1.00 79.06 80 GLY A O 1
ATOM 592 N N . THR A 1 81 ? 11.086 1.351 -16.943 1.00 69.19 81 THR A N 1
ATOM 593 C CA . THR A 1 81 ? 12.451 1.778 -16.639 1.00 69.19 81 THR A CA 1
ATOM 594 C C . THR A 1 81 ? 12.447 3.277 -16.339 1.00 69.19 81 THR A C 1
ATOM 596 O O . THR A 1 81 ? 11.921 4.053 -17.144 1.00 69.19 81 THR A O 1
ATOM 599 N N . PRO A 1 82 ? 13.010 3.721 -15.200 1.00 62.09 82 PRO A N 1
ATOM 600 C CA . PRO A 1 82 ? 13.179 5.143 -14.941 1.00 62.09 82 PRO A CA 1
ATOM 601 C C . PRO A 1 82 ? 14.037 5.762 -16.053 1.00 62.09 82 PRO A C 1
ATOM 603 O O . PRO A 1 82 ? 15.148 5.299 -16.311 1.00 62.09 82 PRO A O 1
ATOM 606 N N . LYS A 1 83 ? 13.533 6.801 -16.721 1.00 57.38 83 LYS A N 1
ATOM 607 C CA . LYS A 1 83 ? 14.300 7.631 -17.661 1.00 57.38 83 LYS A CA 1
ATOM 608 C C . LYS A 1 83 ? 14.387 9.038 -17.075 1.00 57.38 83 LYS A C 1
ATOM 610 O O . LYS A 1 83 ? 13.356 9.587 -16.701 1.00 57.38 83 LYS A O 1
ATOM 615 N N . GLY A 1 84 ? 15.593 9.5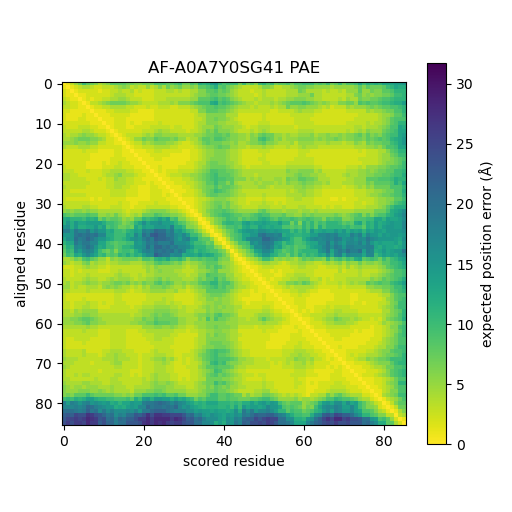97 -16.966 1.00 58.78 84 GLY A N 1
ATOM 616 C CA . GLY A 1 84 ? 15.792 10.953 -16.427 1.00 58.78 84 GLY A CA 1
ATOM 617 C C . GLY A 1 84 ? 17.073 11.191 -15.620 1.00 58.78 84 GLY A C 1
ATOM 618 O O . GLY A 1 84 ? 17.263 12.300 -15.141 1.00 58.78 84 GLY A O 1
ATOM 619 N N . ALA A 1 85 ? 17.947 10.191 -15.457 1.00 52.03 85 ALA A N 1
ATOM 620 C CA . ALA A 1 85 ? 19.297 10.412 -14.939 1.00 52.03 85 ALA A CA 1
ATOM 621 C C . ALA A 1 85 ? 20.239 10.757 -16.105 1.00 52.03 85 ALA A C 1
ATOM 623 O O . ALA A 1 85 ? 20.847 9.865 -16.694 1.00 52.03 85 ALA A O 1
ATOM 624 N N . THR A 1 86 ? 20.303 12.036 -16.466 1.00 51.66 86 THR A N 1
ATOM 625 C CA . THR A 1 86 ? 21.381 12.628 -17.275 1.00 51.66 86 THR A CA 1
ATOM 626 C C . THR A 1 86 ? 21.732 13.976 -16.690 1.00 51.66 86 THR A C 1
ATOM 628 O O . THR A 1 86 ? 20.766 14.737 -16.450 1.00 51.66 86 THR A O 1
#

Solvent-accessible surface area (backbone atoms only — not comparable to full-atom values): 5050 Å² total; per-residue (Å²): 88,71,33,77,54,97,66,26,37,36,38,59,44,79,76,39,34,41,36,31,21,33,63,90,77,62,47,75,75,38,71,38,82,44,89,65,65,98,84,53,68,78,52,73,41,55,42,47,71,58,96,65,31,33,36,36,52,47,56,71,26,28,42,36,35,23,34,60,91,71,56,44,77,73,52,73,44,84,77,46,80,83,79,79,94,123